Protein AF-A0A1F2TZR6-F1 (afdb_monomer)

Foldseek 3Di:
DLVVLVCVCVVVVLVVVCPPPDQLVSLVVNLVSNLVSLVVVLVVVLVVVVVVPPVPPLVSVLSVLVSLLVSLVVSLVSCVVPPRPDPPVCVVVSVVSSVVSVVSNVVSVVVNVVSVVVVVVVVVD

Structure (mmCIF, N/CA/C/O backbone):
data_AF-A0A1F2TZR6-F1
#
_entry.id   AF-A0A1F2TZR6-F1
#
loop_
_atom_site.group_PDB
_atom_site.id
_atom_site.type_symbol
_atom_site.label_atom_id
_atom_site.label_alt_id
_atom_site.label_comp_id
_atom_site.label_asym_id
_atom_site.label_entity_id
_atom_site.label_seq_id
_atom_site.pdbx_PDB_ins_code
_atom_site.Cartn_x
_atom_site.Cartn_y
_atom_site.Cartn_z
_atom_site.occupancy
_atom_site.B_iso_or_equiv
_atom_site.auth_seq_id
_atom_site.auth_comp_id
_atom_site.auth_asym_id
_atom_site.auth_atom_id
_atom_site.pdbx_PDB_model_num
ATOM 1 N N . MET A 1 1 ? -2.393 16.346 4.009 1.00 80.56 1 MET A N 1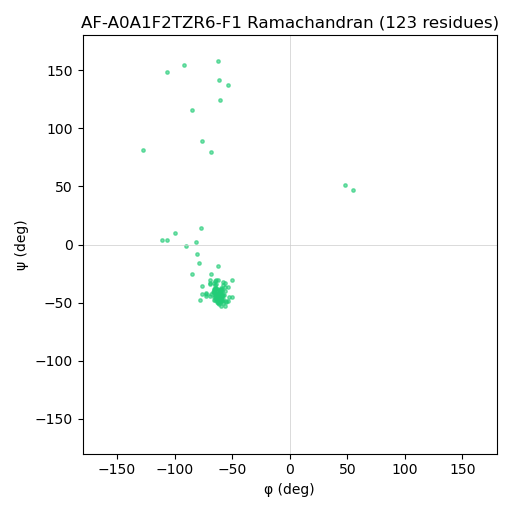
ATOM 2 C CA . MET A 1 1 ? -1.164 15.624 3.607 1.00 80.56 1 MET A CA 1
ATOM 3 C C . MET A 1 1 ? -1.454 14.314 2.885 1.00 80.56 1 MET A C 1
ATOM 5 O O . MET A 1 1 ? -1.081 14.225 1.730 1.00 80.56 1 MET A O 1
ATOM 9 N N . ALA A 1 2 ? -2.162 13.340 3.470 1.00 82.94 2 ALA A N 1
ATOM 10 C CA . ALA A 1 2 ? -2.398 12.038 2.818 1.00 82.94 2 ALA A CA 1
ATOM 11 C C . ALA A 1 2 ? -3.043 12.129 1.413 1.00 82.94 2 ALA A C 1
ATOM 13 O O . ALA A 1 2 ? -2.506 11.599 0.448 1.00 82.94 2 ALA A O 1
ATOM 14 N N . VAL A 1 3 ? -4.137 12.893 1.275 1.00 86.56 3 VAL A N 1
ATOM 15 C CA . VAL A 1 3 ? -4.809 13.144 -0.021 1.00 86.56 3 VAL A CA 1
ATOM 16 C C . VAL A 1 3 ? -3.872 13.806 -1.037 1.00 86.56 3 VAL A C 1
ATOM 18 O O . VAL A 1 3 ? -3.877 13.456 -2.212 1.00 86.56 3 VAL A O 1
ATOM 21 N N . TYR A 1 4 ? -3.022 14.726 -0.577 1.00 90.81 4 TYR A N 1
ATOM 22 C CA . TYR A 1 4 ? -2.055 15.407 -1.436 1.00 90.81 4 TYR A CA 1
ATOM 23 C C . TYR A 1 4 ? -1.020 14.435 -2.017 1.00 90.81 4 TYR A C 1
ATOM 25 O O . TYR A 1 4 ? -0.675 14.550 -3.188 1.00 90.81 4 TYR A O 1
ATOM 33 N N . HIS A 1 5 ? -0.579 13.432 -1.251 1.00 92.31 5 HIS A N 1
ATOM 34 C CA . HIS A 1 5 ? 0.343 12.419 -1.765 1.00 92.31 5 HIS A CA 1
ATOM 35 C C . HIS A 1 5 ? -0.278 11.547 -2.863 1.00 92.31 5 HIS A C 1
ATOM 37 O O . HIS A 1 5 ? 0.420 11.212 -3.814 1.00 92.31 5 HIS A O 1
ATOM 43 N N . PHE A 1 6 ? -1.583 11.258 -2.830 1.00 92.38 6 PHE A N 1
ATOM 44 C CA . PHE A 1 6 ? -2.248 10.593 -3.961 1.00 92.38 6 PHE A CA 1
ATOM 45 C C . PHE A 1 6 ? -2.264 11.453 -5.232 1.00 92.38 6 PHE A C 1
ATOM 47 O O . PHE A 1 6 ? -2.212 10.918 -6.338 1.00 92.38 6 PHE A O 1
ATOM 54 N N . TRP A 1 7 ? -2.318 12.778 -5.081 1.00 93.69 7 TRP A N 1
ATOM 55 C CA . TRP A 1 7 ? -2.347 13.720 -6.199 1.00 93.69 7 TRP A CA 1
ATOM 56 C C . TRP A 1 7 ? -0.956 14.070 -6.747 1.00 93.69 7 TRP A C 1
ATOM 58 O O . TRP A 1 7 ? -0.812 14.406 -7.923 1.00 93.69 7 TRP A O 1
ATOM 68 N N . MET A 1 8 ? 0.078 13.956 -5.911 1.00 93.38 8 MET A N 1
ATOM 69 C CA . MET A 1 8 ? 1.454 14.346 -6.223 1.00 93.38 8 MET A CA 1
ATOM 70 C C . MET A 1 8 ? 1.977 13.776 -7.555 1.00 93.38 8 MET A C 1
ATOM 72 O O . MET A 1 8 ? 2.532 14.554 -8.336 1.00 93.38 8 MET A O 1
ATOM 76 N N . PRO A 1 9 ? 1.770 12.486 -7.893 1.00 94.06 9 PRO A N 1
ATOM 77 C CA . PRO A 1 9 ? 2.292 11.952 -9.145 1.00 94.06 9 PRO A CA 1
ATOM 78 C C . PRO A 1 9 ? 1.685 12.606 -10.391 1.00 94.06 9 PRO A C 1
ATOM 80 O O . PRO A 1 9 ? 2.372 12.741 -11.403 1.00 94.06 9 PRO A O 1
ATOM 83 N N . TYR A 1 10 ? 0.427 13.050 -10.309 1.00 93.75 10 TYR A N 1
ATOM 84 C CA . TYR A 1 10 ? -0.260 13.753 -11.392 1.00 93.75 10 TYR A CA 1
ATOM 85 C C . TYR A 1 10 ? 0.187 15.210 -11.482 1.00 93.75 10 TYR A C 1
ATOM 87 O O . TYR A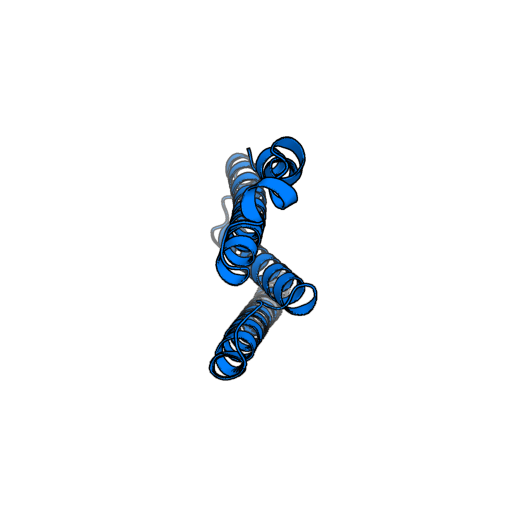 1 10 ? 0.542 15.682 -12.558 1.00 93.75 10 TYR A O 1
ATOM 95 N N . GLN A 1 11 ? 0.227 15.914 -10.347 1.00 95.94 11 GLN A N 1
ATOM 96 C CA . GLN A 1 11 ? 0.605 17.328 -10.294 1.00 95.94 11 GLN A CA 1
ATOM 97 C C . GLN A 1 11 ? 2.023 17.585 -10.816 1.00 95.94 11 GLN A C 1
ATOM 99 O O . GLN A 1 11 ? 2.265 18.597 -11.469 1.00 95.94 11 GLN A O 1
ATOM 104 N N . PHE A 1 12 ? 2.957 16.683 -10.518 1.00 94.88 12 PHE A N 1
ATOM 105 C CA . PHE A 1 12 ? 4.360 16.819 -10.912 1.00 94.88 12 PHE A CA 1
ATOM 106 C C . PHE A 1 12 ? 4.730 15.996 -12.153 1.00 94.88 12 PHE A C 1
ATOM 108 O O . PHE A 1 12 ? 5.916 15.888 -12.466 1.00 94.88 12 PHE A O 1
ATOM 115 N N . ASP A 1 13 ? 3.743 15.418 -12.849 1.00 94.50 13 ASP A N 1
ATOM 116 C CA . ASP A 1 13 ? 3.934 14.603 -14.057 1.00 94.50 13 ASP A CA 1
ATOM 117 C C . ASP A 1 13 ? 5.035 13.537 -13.884 1.00 94.50 13 ASP A C 1
ATOM 119 O O . ASP A 1 13 ? 5.986 13.418 -14.666 1.00 94.50 13 ASP A O 1
ATOM 123 N N . TRP A 1 14 ? 4.933 12.761 -12.800 1.00 95.62 14 TRP A N 1
ATOM 124 C CA . TRP A 1 14 ? 5.928 11.742 -12.452 1.00 95.62 14 TRP A CA 1
ATOM 125 C C . TRP A 1 14 ? 6.130 10.739 -13.579 1.00 95.62 14 TRP A C 1
ATOM 127 O O . TRP A 1 14 ? 7.261 10.332 -13.834 1.00 95.62 14 TRP A O 1
ATOM 137 N N . THR A 1 15 ? 5.057 10.389 -14.292 1.00 91.06 15 THR A N 1
ATOM 138 C CA . THR A 1 15 ? 5.112 9.500 -15.454 1.00 91.06 15 THR A CA 1
ATOM 139 C C . THR A 1 15 ? 6.134 9.987 -16.470 1.00 91.06 15 THR A C 1
ATOM 141 O O . THR A 1 15 ? 6.929 9.191 -16.958 1.00 91.06 15 THR A O 1
ATOM 144 N N . SER A 1 16 ? 6.157 11.288 -16.770 1.00 92.25 16 SER A N 1
ATOM 145 C CA . SER A 1 16 ? 7.114 11.855 -17.712 1.00 92.25 16 SER A CA 1
ATOM 146 C C . SER A 1 16 ? 8.512 12.000 -17.120 1.00 92.25 16 SER A C 1
ATOM 148 O O . SER A 1 16 ? 9.499 11.660 -17.774 1.00 92.25 16 SER A O 1
ATOM 150 N N . LYS A 1 17 ? 8.602 12.469 -15.872 1.00 92.50 17 LYS A N 1
ATOM 151 C CA . LYS A 1 17 ? 9.877 12.750 -15.197 1.00 92.50 17 LYS A CA 1
ATOM 152 C C . LYS A 1 17 ? 10.676 11.493 -14.861 1.00 92.50 17 LYS A C 1
ATOM 154 O O . LYS A 1 17 ? 11.902 11.539 -14.868 1.00 92.50 17 LYS A O 1
ATOM 159 N N . LEU A 1 18 ? 10.006 10.372 -14.610 1.00 93.19 18 LEU A N 1
ATOM 160 C CA . LEU A 1 18 ? 10.649 9.109 -14.249 1.00 93.19 18 LEU A CA 1
ATOM 161 C C . LEU A 1 18 ? 10.987 8.228 -15.459 1.00 93.19 18 LEU A C 1
ATOM 163 O O . LEU A 1 18 ? 11.616 7.189 -15.272 1.00 93.19 18 LEU A O 1
ATOM 167 N N . ARG A 1 19 ? 10.659 8.636 -16.697 1.00 90.25 19 ARG A N 1
ATOM 168 C CA . ARG A 1 19 ? 10.954 7.839 -17.909 1.00 90.25 19 ARG A CA 1
ATOM 169 C C . ARG A 1 19 ? 12.429 7.478 -18.070 1.00 90.25 19 ARG A C 1
ATOM 171 O O . ARG A 1 19 ? 12.733 6.426 -18.616 1.00 90.25 19 ARG A O 1
ATOM 178 N N . ALA A 1 20 ? 13.330 8.351 -17.622 1.00 91.94 20 ALA A N 1
ATOM 179 C CA . ALA A 1 20 ? 14.773 8.129 -17.711 1.00 91.94 20 ALA A CA 1
ATOM 180 C C . ALA A 1 20 ? 15.321 7.207 -16.606 1.00 91.94 20 ALA A C 1
ATOM 182 O O . ALA A 1 20 ? 16.492 6.838 -16.641 1.00 91.94 20 ALA A O 1
ATOM 183 N N . THR A 1 21 ? 14.503 6.849 -15.611 1.00 93.50 21 THR A N 1
ATOM 184 C CA . THR A 1 21 ? 14.910 5.963 -14.515 1.00 93.50 21 THR A CA 1
ATOM 185 C C . THR A 1 21 ? 14.591 4.505 -14.848 1.00 93.50 21 THR A C 1
ATOM 187 O O . THR A 1 21 ? 13.670 4.244 -15.628 1.00 93.50 21 THR A O 1
ATOM 190 N N . PRO A 1 22 ? 15.314 3.530 -14.265 1.00 94.31 22 PRO A N 1
ATOM 191 C CA . PRO A 1 22 ? 14.984 2.123 -14.453 1.00 94.31 22 PRO A CA 1
ATOM 192 C C . PRO A 1 22 ? 13.513 1.843 -14.091 1.00 94.31 22 PRO A C 1
ATOM 194 O O . PRO A 1 22 ? 13.057 2.321 -13.046 1.00 94.31 22 PRO A O 1
ATOM 197 N N . PRO A 1 23 ? 12.769 1.040 -14.878 1.00 93.06 23 PRO A N 1
ATOM 198 C CA . PRO A 1 23 ? 11.336 0.818 -14.660 1.00 93.06 23 PRO A CA 1
ATOM 199 C C . PRO A 1 23 ? 10.979 0.354 -13.244 1.00 93.06 23 PRO A C 1
ATOM 201 O O . PRO A 1 23 ? 9.968 0.779 -12.691 1.00 93.06 23 PRO A O 1
ATOM 204 N N . ALA A 1 24 ? 11.826 -0.476 -12.627 1.00 93.00 24 ALA A N 1
ATOM 205 C CA . ALA A 1 24 ? 11.631 -0.944 -11.255 1.00 93.00 24 ALA A CA 1
ATOM 206 C C . ALA A 1 24 ? 11.721 0.193 -10.221 1.00 93.00 24 ALA A C 1
ATOM 208 O O . ALA A 1 24 ? 10.989 0.188 -9.234 1.00 93.00 24 ALA A O 1
ATOM 209 N N . ILE A 1 25 ? 12.581 1.191 -10.457 1.00 93.62 25 ILE A N 1
ATOM 210 C CA . ILE A 1 25 ? 12.731 2.367 -9.589 1.00 93.62 25 ILE A CA 1
ATOM 211 C C . ILE A 1 25 ? 11.527 3.293 -9.739 1.00 93.62 25 ILE A C 1
ATOM 213 O O . ILE A 1 25 ? 10.966 3.738 -8.735 1.00 93.62 25 ILE A O 1
ATOM 217 N N . ALA A 1 26 ? 11.089 3.538 -10.977 1.00 95.38 26 ALA A N 1
ATOM 218 C CA . ALA A 1 26 ? 9.864 4.286 -11.233 1.00 95.38 26 ALA A CA 1
ATOM 219 C C . ALA A 1 26 ? 8.674 3.619 -10.527 1.00 95.38 26 ALA A C 1
ATOM 221 O O . ALA A 1 26 ? 8.015 4.251 -9.703 1.00 95.38 26 ALA A O 1
ATOM 222 N N . TRP A 1 27 ? 8.471 2.317 -10.755 1.00 95.75 27 TRP A N 1
ATOM 223 C CA . TRP A 1 27 ? 7.440 1.518 -10.091 1.00 95.75 27 TRP A CA 1
ATOM 224 C C . TRP A 1 27 ? 7.518 1.616 -8.563 1.00 95.75 27 TRP A C 1
ATOM 226 O O . TRP A 1 27 ? 6.521 1.918 -7.911 1.00 95.75 27 TRP A O 1
ATOM 236 N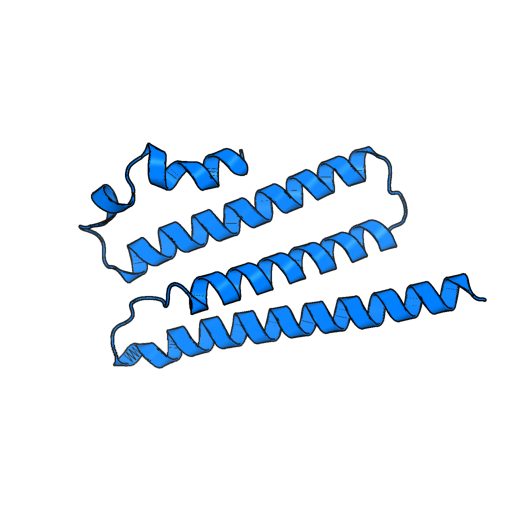 N . GLY A 1 28 ? 8.714 1.436 -7.992 1.00 94.88 28 GLY A N 1
ATOM 237 C CA . GLY A 1 28 ? 8.938 1.520 -6.549 1.00 94.88 28 GLY A CA 1
ATOM 238 C C . GLY A 1 28 ? 8.557 2.884 -5.981 1.00 94.88 28 GLY A C 1
ATOM 239 O O . GLY A 1 28 ? 7.956 2.959 -4.914 1.00 94.88 28 GLY A O 1
ATOM 240 N N . SER A 1 29 ? 8.819 3.957 -6.727 1.00 95.81 29 SER A N 1
ATOM 241 C CA . SER A 1 29 ? 8.483 5.325 -6.322 1.00 95.81 29 SER A CA 1
ATOM 242 C C . SER A 1 29 ? 6.967 5.531 -6.244 1.00 95.81 29 SER A C 1
ATOM 244 O O . SER A 1 29 ? 6.463 6.063 -5.252 1.00 95.81 29 SER A O 1
ATOM 246 N N . PHE A 1 30 ? 6.219 5.053 -7.246 1.00 96.25 30 PHE A N 1
ATOM 247 C CA . PHE A 1 30 ? 4.752 5.082 -7.221 1.00 96.25 30 PHE A CA 1
ATOM 248 C C . PHE A 1 30 ? 4.179 4.200 -6.106 1.00 96.25 30 PHE A C 1
ATOM 250 O O . PHE A 1 30 ? 3.296 4.647 -5.372 1.00 96.25 30 PHE A O 1
ATOM 257 N N . MET A 1 31 ? 4.704 2.985 -5.940 1.00 95.88 31 MET A N 1
ATOM 258 C CA . MET A 1 31 ? 4.250 2.035 -4.925 1.00 95.88 31 MET A CA 1
ATOM 259 C C . MET A 1 31 ? 4.478 2.557 -3.502 1.00 95.88 31 MET A C 1
ATOM 261 O O . MET A 1 31 ? 3.570 2.505 -2.671 1.00 95.88 31 MET A O 1
ATOM 265 N N . ILE A 1 32 ? 5.664 3.103 -3.216 1.00 95.62 32 ILE A N 1
ATOM 266 C CA . ILE A 1 32 ? 5.986 3.696 -1.912 1.00 95.62 32 ILE A CA 1
ATOM 267 C C . ILE A 1 32 ? 5.059 4.874 -1.631 1.00 95.62 32 ILE A C 1
ATOM 269 O O . ILE A 1 32 ? 4.479 4.938 -0.549 1.00 95.62 32 ILE A O 1
ATOM 273 N N . ASN A 1 33 ? 4.869 5.777 -2.597 1.00 96.50 33 ASN A N 1
ATOM 274 C CA . ASN A 1 33 ? 3.971 6.914 -2.418 1.00 96.50 33 ASN A CA 1
ATOM 275 C C . ASN A 1 33 ? 2.521 6.463 -2.170 1.00 96.50 33 ASN A C 1
ATOM 277 O O . ASN A 1 33 ? 1.865 6.987 -1.270 1.00 96.50 33 ASN A O 1
ATOM 281 N N . PHE A 1 34 ? 2.032 5.460 -2.905 1.00 95.56 34 PHE A N 1
ATOM 282 C CA . PHE A 1 34 ? 0.710 4.869 -2.686 1.00 95.56 34 PHE A CA 1
ATOM 283 C C . PHE A 1 34 ? 0.577 4.277 -1.274 1.00 95.56 34 PHE A C 1
ATOM 285 O O . PHE A 1 34 ? -0.322 4.663 -0.525 1.00 95.56 34 PHE A O 1
ATOM 292 N N . CYS A 1 35 ? 1.509 3.407 -0.876 1.00 95.19 35 CYS A N 1
ATOM 293 C CA . CYS A 1 35 ? 1.533 2.774 0.444 1.00 95.19 35 CYS A CA 1
ATOM 294 C C . CYS A 1 35 ? 1.586 3.808 1.575 1.00 95.19 35 CYS A C 1
ATOM 296 O O . CYS A 1 35 ? 0.812 3.737 2.528 1.00 95.19 35 CYS A O 1
ATOM 298 N N . PHE A 1 36 ? 2.468 4.798 1.447 1.00 95.00 36 PHE A N 1
ATOM 299 C CA . PHE A 1 36 ? 2.605 5.884 2.408 1.00 95.00 36 PHE A CA 1
ATOM 300 C C . PHE A 1 36 ? 1.318 6.705 2.527 1.00 95.00 36 PHE A C 1
ATOM 302 O O . PHE A 1 36 ? 0.893 7.029 3.633 1.00 95.00 36 PHE A O 1
ATOM 309 N N . SER A 1 37 ? 0.654 6.990 1.404 1.00 94.44 37 SER A N 1
ATOM 310 C CA . SER A 1 37 ? -0.616 7.719 1.394 1.00 94.44 37 SER A CA 1
ATOM 311 C C . SER A 1 37 ? -1.715 6.953 2.131 1.00 94.44 37 SER A C 1
ATOM 313 O O . SER A 1 37 ? -2.410 7.538 2.961 1.00 94.44 37 SER A O 1
ATOM 315 N N . VAL A 1 38 ? -1.840 5.642 1.886 1.00 93.75 38 VAL A N 1
ATOM 316 C CA . VAL A 1 38 ? -2.791 4.765 2.593 1.00 93.75 38 VAL A CA 1
ATOM 317 C C . VAL A 1 38 ? -2.520 4.772 4.099 1.00 93.75 38 VAL A C 1
ATOM 319 O O . VAL A 1 38 ? -3.436 5.000 4.889 1.00 93.75 38 VAL A O 1
ATOM 322 N N . LEU A 1 39 ? -1.259 4.585 4.502 1.00 93.56 39 LEU A N 1
ATOM 323 C CA . LEU A 1 39 ? -0.871 4.588 5.914 1.00 93.56 39 LEU A CA 1
ATOM 324 C C . LEU A 1 39 ? -1.119 5.946 6.578 1.00 93.56 39 LEU A C 1
ATOM 326 O O . LEU A 1 39 ? -1.592 5.983 7.709 1.00 93.56 39 LEU A O 1
ATOM 330 N N . LEU A 1 40 ? -0.873 7.062 5.885 1.00 92.94 40 LEU A N 1
ATOM 331 C CA . LEU A 1 40 ? -1.180 8.399 6.396 1.00 92.94 40 LEU A CA 1
ATOM 332 C C . LEU A 1 40 ? -2.685 8.631 6.573 1.00 92.94 40 LEU A C 1
ATOM 334 O O . LEU A 1 40 ? -3.079 9.243 7.566 1.00 92.94 40 LEU A O 1
ATOM 338 N N . VAL A 1 41 ? -3.525 8.174 5.634 1.00 92.50 41 VAL A N 1
ATOM 339 C CA . VAL A 1 41 ? -4.990 8.245 5.791 1.00 92.50 41 VAL A CA 1
ATOM 340 C C . VAL A 1 41 ? -5.405 7.465 7.032 1.00 92.50 41 VAL A C 1
ATOM 342 O O . VAL A 1 41 ? -6.149 7.988 7.862 1.00 92.50 41 VAL A O 1
ATOM 345 N N . TRP A 1 42 ? -4.891 6.243 7.187 1.00 92.00 42 TRP A N 1
ATOM 346 C CA . TRP A 1 42 ? -5.231 5.408 8.331 1.00 92.00 42 TRP A CA 1
ATOM 347 C C . TRP A 1 42 ? -4.754 6.014 9.652 1.00 92.00 42 TRP A C 1
ATOM 349 O O . TRP A 1 42 ? -5.528 6.116 10.599 1.00 92.00 42 TRP A O 1
ATOM 359 N N . ALA A 1 43 ? -3.508 6.487 9.709 1.00 88.00 43 ALA A N 1
ATOM 360 C CA . ALA A 1 43 ? -2.955 7.150 10.883 1.00 88.00 43 ALA A CA 1
ATOM 361 C C . ALA A 1 43 ? -3.782 8.383 11.279 1.00 88.00 43 ALA A C 1
ATOM 363 O O . ALA A 1 43 ? -4.114 8.537 12.451 1.00 88.00 43 ALA A O 1
ATOM 364 N N . ALA A 1 44 ? -4.190 9.214 10.314 1.00 88.50 44 ALA A N 1
ATOM 365 C CA . ALA A 1 44 ? -5.060 10.358 10.578 1.00 88.50 44 ALA A CA 1
ATOM 366 C C . ALA A 1 44 ? -6.424 9.924 11.140 1.00 88.50 44 ALA A C 1
ATOM 368 O O . ALA A 1 44 ? -6.887 10.500 12.125 1.00 88.50 44 ALA A O 1
ATOM 369 N N . ALA A 1 45 ? -7.039 8.883 10.567 1.00 87.88 45 ALA A N 1
ATOM 370 C CA . ALA A 1 45 ? -8.279 8.317 11.092 1.00 87.88 45 ALA A CA 1
ATOM 371 C C . ALA A 1 45 ? -8.103 7.830 12.542 1.00 87.88 45 ALA A C 1
ATOM 373 O O . ALA A 1 45 ? -8.934 8.137 13.394 1.00 87.88 45 ALA A O 1
ATOM 374 N N . MET A 1 46 ? -6.991 7.155 12.853 1.00 84.50 46 MET A N 1
ATOM 375 C CA . MET A 1 46 ? -6.675 6.706 14.214 1.00 84.50 46 MET A CA 1
ATOM 376 C C . MET A 1 46 ? -6.503 7.866 15.189 1.00 84.50 46 MET A C 1
ATOM 378 O O . MET A 1 46 ? -7.041 7.818 16.292 1.00 84.50 46 MET A O 1
ATOM 382 N N . THR A 1 47 ? -5.796 8.926 14.795 1.00 84.00 47 THR A N 1
ATOM 383 C CA . THR A 1 47 ? -5.617 10.117 15.636 1.00 84.00 47 THR A CA 1
ATOM 384 C C . THR A 1 47 ? -6.951 10.796 15.938 1.00 84.00 47 THR A C 1
ATOM 386 O O . THR A 1 47 ? -7.201 11.164 17.085 1.00 84.00 47 THR A O 1
ATOM 389 N N . ILE A 1 48 ? -7.828 10.920 14.938 1.00 83.88 48 ILE A N 1
ATOM 390 C CA . ILE A 1 48 ? -9.172 11.484 15.113 1.00 83.88 48 ILE A CA 1
ATOM 391 C C . ILE A 1 48 ? -9.984 10.618 16.083 1.00 83.88 48 ILE A C 1
ATOM 393 O O 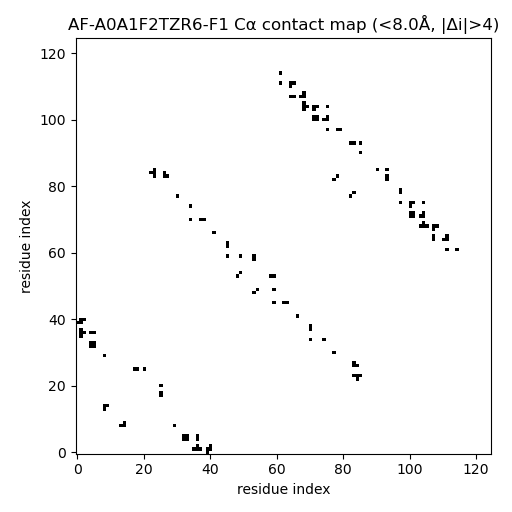. ILE A 1 48 ? -10.535 11.131 17.054 1.00 83.88 48 ILE A O 1
ATOM 397 N N . LEU A 1 49 ? -10.010 9.301 15.875 1.00 80.69 49 LEU A N 1
ATOM 398 C CA . LEU A 1 49 ? -10.721 8.367 16.751 1.00 80.69 49 LEU A CA 1
ATOM 399 C C . LEU A 1 49 ? -10.195 8.384 18.195 1.00 80.69 49 LEU A C 1
ATOM 401 O O . LEU A 1 49 ? -10.983 8.349 19.141 1.00 80.69 49 LEU A O 1
ATOM 405 N N . ALA A 1 50 ? -8.879 8.493 18.380 1.00 76.19 50 ALA A N 1
ATOM 406 C CA . ALA A 1 50 ? -8.267 8.625 19.699 1.00 76.19 50 ALA A CA 1
ATOM 407 C C . ALA A 1 50 ? -8.660 9.943 20.390 1.00 76.19 50 ALA A C 1
ATOM 409 O O . ALA A 1 50 ? -8.936 9.948 21.592 1.00 76.19 50 ALA A O 1
ATOM 410 N N . ALA A 1 51 ? -8.751 11.050 19.642 1.00 79.19 51 ALA A N 1
ATOM 411 C CA . ALA A 1 51 ? -9.189 12.345 20.167 1.00 79.19 51 ALA A CA 1
ATOM 412 C C . ALA A 1 51 ? -10.636 12.308 20.693 1.00 79.19 51 ALA A C 1
ATOM 414 O O . ALA A 1 51 ? -10.947 12.965 21.687 1.00 79.19 51 ALA A O 1
ATOM 415 N N . PHE A 1 52 ? -11.493 11.467 20.106 1.00 79.00 52 PHE A N 1
ATOM 416 C CA . PHE A 1 52 ? -12.853 11.207 20.594 1.00 79.00 52 PHE A CA 1
ATOM 417 C C . PHE A 1 52 ? -12.920 10.268 21.811 1.00 79.00 52 PHE A C 1
ATOM 419 O O . PHE A 1 52 ? -13.999 9.806 22.175 1.00 79.00 52 PHE A O 1
ATOM 426 N N . ARG A 1 53 ? -11.787 10.021 22.487 1.00 66.12 53 ARG A N 1
ATOM 427 C CA . ARG A 1 53 ? -11.700 9.233 23.725 1.00 66.12 53 ARG A CA 1
ATOM 428 C C . ARG A 1 53 ? -12.297 7.835 23.582 1.00 66.12 53 ARG A C 1
ATOM 430 O O . ARG A 1 53 ? -12.989 7.355 24.480 1.00 66.12 53 ARG A O 1
ATOM 437 N N . TRP A 1 54 ? -11.955 7.132 22.502 1.00 61.09 54 TRP A N 1
ATOM 438 C CA . TRP A 1 54 ? -12.082 5.675 22.487 1.00 61.09 54 TRP A CA 1
ATOM 439 C C . TRP A 1 54 ? -11.048 5.086 23.466 1.00 61.09 54 TRP A C 1
ATOM 441 O O . TRP A 1 54 ? -9.951 4.684 23.102 1.00 61.09 54 TRP A O 1
ATOM 451 N N . THR A 1 55 ? -11.371 5.124 24.759 1.00 54.38 55 THR A N 1
ATOM 452 C CA . THR A 1 55 ? -10.475 4.804 25.885 1.00 54.38 55 THR A CA 1
ATOM 453 C C . THR A 1 55 ? -10.349 3.311 26.161 1.00 54.38 55 THR A C 1
ATOM 455 O O . THR A 1 55 ? -9.654 2.912 27.093 1.00 54.38 55 THR A O 1
ATOM 458 N N . LYS A 1 56 ? -11.000 2.462 25.362 1.00 65.06 56 LYS A N 1
ATOM 459 C CA . LYS A 1 56 ? -10.846 1.013 25.475 1.00 65.06 56 LYS A CA 1
ATOM 460 C C . LYS A 1 56 ? -9.626 0.591 24.666 1.00 65.06 56 LYS A C 1
ATOM 462 O O . LYS A 1 56 ? -9.615 0.727 23.445 1.00 65.06 56 LYS A O 1
ATOM 467 N N . GLN A 1 57 ? -8.621 0.064 25.358 1.00 66.12 57 GLN A N 1
ATOM 468 C CA . GLN A 1 57 ? -7.375 -0.464 24.789 1.00 66.12 57 GLN A CA 1
ATOM 469 C C . GLN A 1 57 ? -7.639 -1.463 23.637 1.00 66.12 57 GLN A C 1
ATOM 471 O O . GLN A 1 57 ? -6.906 -1.500 22.646 1.00 66.12 57 GLN A O 1
ATOM 476 N N . ASP A 1 58 ? -8.767 -2.174 23.704 1.00 71.44 58 ASP A N 1
ATOM 477 C CA . ASP A 1 58 ? -9.237 -3.105 22.674 1.00 71.44 58 ASP A CA 1
ATOM 478 C C . ASP A 1 58 ? -9.680 -2.423 21.369 1.00 71.44 58 ASP A C 1
ATOM 480 O O . ASP A 1 58 ? -9.482 -2.978 20.291 1.00 71.44 58 ASP A O 1
ATOM 484 N N . ALA A 1 59 ? -10.239 -1.208 21.423 1.00 74.69 59 ALA A N 1
ATOM 485 C CA . ALA A 1 59 ? -10.739 -0.504 20.237 1.00 74.69 59 ALA A CA 1
ATOM 486 C C . ALA A 1 59 ? -9.595 0.011 19.352 1.00 74.69 59 ALA A C 1
ATOM 488 O O . ALA A 1 59 ? -9.636 -0.139 18.130 1.00 74.69 59 ALA A O 1
ATOM 489 N N . VAL A 1 60 ? -8.547 0.567 19.969 1.00 76.25 60 VAL A N 1
ATOM 490 C CA . VAL A 1 60 ? -7.334 1.009 19.258 1.00 76.25 60 VAL A CA 1
ATOM 491 C C . VAL A 1 60 ? -6.609 -0.188 18.644 1.00 76.25 60 VAL A C 1
ATOM 493 O O . VAL A 1 60 ? -6.180 -0.128 17.489 1.00 76.25 60 VAL A O 1
ATOM 496 N N . THR A 1 61 ? -6.525 -1.297 19.383 1.00 80.94 61 THR A N 1
ATOM 497 C CA . THR A 1 61 ? -5.936 -2.549 18.893 1.00 80.94 61 THR A CA 1
ATOM 498 C C . THR A 1 61 ? -6.712 -3.079 17.691 1.00 80.94 61 THR A C 1
ATOM 500 O O . THR A 1 61 ? -6.125 -3.304 16.633 1.00 80.94 61 THR A O 1
ATOM 503 N N . LEU A 1 62 ? -8.039 -3.196 17.805 1.00 81.94 62 LEU A N 1
ATOM 504 C CA . LEU A 1 62 ? -8.901 -3.673 16.726 1.00 81.94 62 LEU A CA 1
ATOM 505 C C . LEU A 1 62 ? -8.805 -2.781 15.484 1.00 81.94 62 LEU A C 1
ATOM 507 O O . LEU A 1 62 ? -8.647 -3.290 14.377 1.00 81.94 62 LEU A O 1
ATOM 511 N N . CYS A 1 63 ? -8.839 -1.459 15.653 1.00 85.31 63 CYS A N 1
ATOM 512 C CA . CYS A 1 63 ? -8.651 -0.541 14.536 1.00 85.31 63 CYS A CA 1
ATOM 513 C C . CYS A 1 63 ? -7.258 -0.672 13.904 1.00 85.31 63 CYS A C 1
ATOM 515 O O . CYS A 1 63 ? -7.135 -0.650 12.685 1.00 85.31 63 CYS A O 1
ATOM 517 N N . THR A 1 64 ? -6.198 -0.850 14.688 1.00 86.62 64 THR A N 1
ATOM 518 C CA . THR A 1 64 ? -4.852 -1.042 14.129 1.00 86.62 64 THR A CA 1
ATOM 519 C C . THR A 1 64 ? -4.785 -2.316 13.286 1.00 86.62 64 THR A C 1
ATOM 521 O O . THR A 1 64 ? -4.299 -2.282 12.157 1.00 86.62 64 THR A O 1
ATOM 524 N N . VAL A 1 65 ? -5.337 -3.424 13.793 1.00 89.12 65 VAL A N 1
ATOM 525 C CA . VAL A 1 65 ? -5.420 -4.702 13.068 1.00 89.12 65 VAL A CA 1
ATOM 526 C C . VAL A 1 65 ? -6.219 -4.540 11.769 1.00 89.12 65 VAL A C 1
ATOM 528 O O . VAL A 1 65 ? -5.758 -4.978 10.716 1.00 89.12 65 VAL A O 1
ATOM 531 N N . TRP A 1 66 ? -7.365 -3.856 11.812 1.00 91.12 66 TRP A N 1
ATOM 532 C CA . TRP A 1 66 ? -8.159 -3.549 10.619 1.00 91.12 66 TRP A CA 1
ATOM 533 C C . TRP A 1 66 ? -7.393 -2.717 9.594 1.00 91.12 66 TRP A C 1
ATOM 535 O O . TRP A 1 66 ? -7.364 -3.072 8.418 1.00 91.12 66 TRP A O 1
ATOM 545 N N . GLY A 1 67 ? -6.740 -1.643 10.031 1.00 91.88 67 GLY A N 1
ATOM 546 C CA . GLY A 1 67 ? -5.971 -0.769 9.151 1.00 91.88 67 GLY A CA 1
ATOM 547 C C . GLY A 1 67 ? -4.837 -1.470 8.444 1.00 91.88 67 GLY A C 1
ATOM 548 O O . GLY A 1 67 ? -4.666 -1.317 7.236 1.00 91.88 67 GLY A O 1
ATOM 549 N N . MET A 1 68 ? -4.087 -2.275 9.191 1.00 93.62 68 MET A N 1
ATOM 550 C CA . MET A 1 68 ? -3.012 -3.073 8.622 1.00 93.62 68 MET A CA 1
ATOM 551 C C . MET A 1 68 ? -3.552 -4.136 7.661 1.00 93.62 68 MET A C 1
ATOM 553 O O . MET A 1 68 ? -2.974 -4.329 6.594 1.00 93.62 68 MET A O 1
ATOM 557 N N . GLY A 1 69 ? -4.691 -4.763 7.971 1.00 93.56 69 GLY A N 1
ATOM 558 C CA . GLY A 1 69 ? -5.372 -5.672 7.047 1.00 93.56 69 GLY A CA 1
ATOM 559 C C . GLY A 1 69 ? -5.746 -4.995 5.727 1.00 93.56 69 GLY A C 1
ATOM 560 O O . GLY A 1 69 ? -5.379 -5.481 4.658 1.00 93.56 69 GLY A O 1
ATOM 561 N N . VAL A 1 70 ? -6.401 -3.831 5.789 1.00 94.38 70 VAL A N 1
ATOM 562 C CA . VAL A 1 70 ? -6.758 -3.035 4.601 1.00 94.38 70 VAL A CA 1
ATOM 563 C C . VAL A 1 70 ? -5.511 -2.623 3.819 1.00 94.38 70 VAL A C 1
ATOM 565 O O . VAL A 1 70 ? -5.482 -2.767 2.597 1.00 94.38 70 VAL A O 1
ATOM 568 N N . PHE A 1 71 ? -4.463 -2.159 4.505 1.00 96.12 71 PHE A N 1
ATOM 569 C CA . PHE A 1 71 ? 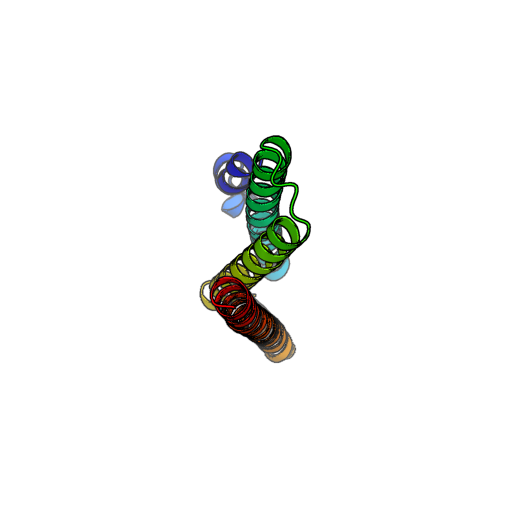-3.189 -1.810 3.880 1.00 96.12 71 PHE A CA 1
ATOM 570 C C . PHE A 1 71 ? -2.618 -2.978 3.069 1.00 96.12 71 PHE A C 1
ATOM 572 O O . PHE A 1 71 ? -2.269 -2.791 1.905 1.00 96.12 71 PHE A O 1
ATOM 579 N N . TRP A 1 72 ? -2.559 -4.182 3.644 1.00 97.19 72 TRP A N 1
ATOM 580 C CA . TRP A 1 72 ? -1.992 -5.344 2.960 1.00 97.19 72 TRP A CA 1
ATOM 581 C C . TRP A 1 72 ? -2.852 -5.829 1.790 1.00 97.19 72 TRP A C 1
ATOM 583 O O . TRP A 1 72 ? -2.300 -6.216 0.761 1.00 97.19 72 TRP A O 1
ATOM 593 N N . VAL A 1 73 ? -4.182 -5.726 1.886 1.00 97.31 73 VAL A N 1
ATOM 594 C CA . VAL A 1 73 ? -5.088 -5.990 0.754 1.00 97.31 73 VAL A CA 1
ATOM 595 C C . VAL A 1 73 ? -4.835 -5.008 -0.391 1.00 97.31 73 VAL A C 1
ATOM 597 O O . VAL A 1 73 ? -4.681 -5.425 -1.538 1.00 97.31 73 VAL A O 1
ATOM 600 N N . LEU A 1 74 ? -4.743 -3.710 -0.093 1.00 97.12 74 LEU A N 1
ATOM 601 C CA . LEU A 1 74 ? -4.455 -2.685 -1.100 1.00 97.12 74 LEU A CA 1
ATOM 602 C C . LEU A 1 74 ? -3.055 -2.853 -1.700 1.00 97.12 74 LEU A C 1
ATOM 604 O O . LEU A 1 74 ? -2.878 -2.674 -2.902 1.00 97.12 74 LEU A O 1
ATOM 608 N N . ASN A 1 75 ? -2.072 -3.229 -0.884 1.00 97.12 75 ASN A N 1
ATOM 609 C CA . ASN A 1 75 ? -0.711 -3.515 -1.321 1.00 97.12 75 ASN A CA 1
ATOM 610 C C . ASN A 1 75 ? -0.674 -4.702 -2.300 1.00 97.12 75 ASN A C 1
ATOM 612 O O . ASN A 1 75 ? -0.129 -4.573 -3.396 1.00 97.12 75 ASN A O 1
ATOM 616 N N . ALA A 1 76 ? -1.306 -5.825 -1.945 1.00 97.44 76 ALA A N 1
ATOM 617 C CA . ALA A 1 76 ? -1.414 -6.989 -2.821 1.00 97.44 76 ALA A CA 1
ATOM 618 C C . ALA A 1 76 ? -2.173 -6.653 -4.115 1.00 97.44 76 ALA A C 1
ATOM 620 O O . ALA A 1 76 ? -1.727 -7.014 -5.201 1.00 97.44 76 ALA A O 1
ATOM 621 N N . GLY A 1 77 ? -3.276 -5.902 -4.013 1.00 97.81 77 GLY A N 1
ATOM 622 C CA . GLY A 1 77 ? -4.042 -5.427 -5.166 1.00 97.81 77 GLY A CA 1
ATOM 623 C C . GLY A 1 77 ? -3.212 -4.549 -6.102 1.00 97.81 77 GLY A C 1
ATOM 624 O O . GLY A 1 77 ? -3.230 -4.759 -7.312 1.00 97.81 77 GLY A O 1
ATOM 625 N N . TYR A 1 78 ? -2.420 -3.623 -5.556 1.00 96.88 78 TYR A N 1
ATOM 626 C CA . TYR A 1 78 ? -1.506 -2.803 -6.350 1.00 96.88 78 TYR A CA 1
ATOM 627 C C . TYR A 1 78 ? -0.482 -3.670 -7.088 1.00 96.88 78 TYR A C 1
ATOM 629 O O . TYR A 1 78 ? -0.315 -3.516 -8.293 1.00 96.88 78 TYR A O 1
ATOM 637 N N . GLN A 1 79 ? 0.171 -4.607 -6.392 1.00 96.56 79 GLN A N 1
ATOM 638 C CA . GLN A 1 79 ? 1.165 -5.498 -7.001 1.00 96.56 79 GLN A CA 1
ATOM 639 C C . GLN A 1 79 ? 0.563 -6.426 -8.068 1.00 96.56 79 GLN A C 1
ATOM 641 O O . GLN A 1 79 ? 1.230 -6.738 -9.050 1.00 96.56 79 GLN A O 1
ATOM 646 N N . ALA A 1 80 ? -0.689 -6.860 -7.898 1.00 96.69 80 ALA A N 1
ATOM 647 C CA . ALA A 1 80 ? -1.386 -7.696 -8.871 1.00 96.69 80 ALA A CA 1
ATOM 648 C C . ALA A 1 80 ? -1.790 -6.915 -10.134 1.00 96.69 80 ALA A C 1
ATOM 650 O O . ALA A 1 80 ? -1.651 -7.429 -11.243 1.00 96.69 80 ALA A O 1
ATOM 651 N N . LEU A 1 81 ? -2.274 -5.678 -9.975 1.00 96.88 81 LEU A N 1
ATOM 652 C CA . LEU A 1 81 ? -2.685 -4.813 -11.088 1.00 96.88 81 LEU A CA 1
ATOM 653 C C . LEU A 1 81 ? -1.492 -4.206 -11.830 1.00 96.88 81 LEU A C 1
ATOM 655 O O . LEU A 1 81 ? -1.526 -4.052 -13.049 1.00 96.88 81 LEU A O 1
ATOM 659 N N . PHE A 1 82 ? -0.432 -3.882 -11.095 1.00 95.31 82 PHE A N 1
ATOM 660 C CA . PHE A 1 82 ? 0.794 -3.291 -11.609 1.00 95.31 82 PHE A CA 1
ATOM 661 C C . PHE A 1 82 ? 1.983 -4.138 -11.141 1.00 95.31 82 PHE A C 1
ATOM 663 O O . PHE A 1 82 ? 2.629 -3.787 -10.153 1.00 95.31 82 PHE A O 1
ATOM 670 N N . PRO A 1 83 ? 2.293 -5.257 -11.816 1.00 94.25 83 PRO A N 1
ATOM 671 C CA . PRO A 1 83 ? 3.424 -6.100 -11.444 1.00 94.25 83 PRO A CA 1
ATOM 672 C C . PRO A 1 83 ? 4.746 -5.338 -11.538 1.00 94.25 83 PRO A C 1
ATOM 674 O O . PRO A 1 83 ? 4.960 -4.561 -12.472 1.00 94.25 83 PRO A O 1
ATOM 677 N N . MET A 1 84 ? 5.654 -5.579 -10.589 1.00 94.19 84 MET A N 1
ATOM 678 C CA . MET A 1 84 ? 6.974 -4.953 -10.608 1.00 94.19 84 MET A CA 1
ATOM 679 C C . MET A 1 84 ? 7.729 -5.359 -11.890 1.00 94.19 84 MET A C 1
ATOM 681 O O . MET A 1 84 ? 7.906 -6.557 -12.136 1.00 94.19 84 MET A O 1
ATOM 685 N N . PRO A 1 85 ? 8.205 -4.396 -12.702 1.00 93.69 85 PRO A N 1
ATOM 686 C CA . PRO A 1 85 ? 8.923 -4.690 -13.936 1.00 93.69 85 PRO A CA 1
ATOM 687 C C . PRO A 1 85 ? 10.358 -5.126 -13.611 1.00 93.69 85 PRO A C 1
ATOM 689 O O . PRO A 1 85 ? 11.273 -4.308 -13.516 1.00 93.69 85 PRO A O 1
ATOM 692 N N . LEU A 1 86 ? 10.538 -6.430 -13.407 1.00 92.88 86 LEU A N 1
ATOM 693 C CA . LEU A 1 86 ? 11.824 -7.069 -13.129 1.00 92.88 86 LEU A CA 1
ATOM 694 C C . LEU A 1 86 ? 12.322 -7.867 -14.345 1.00 92.88 86 LEU A C 1
ATOM 696 O O . LEU A 1 86 ? 11.502 -8.432 -15.075 1.00 92.88 86 LEU A O 1
ATOM 700 N N . PRO A 1 87 ? 13.649 -7.967 -14.555 1.00 92.69 87 PRO A N 1
ATOM 701 C CA . PRO A 1 87 ? 14.211 -8.879 -15.548 1.00 92.69 87 PRO A CA 1
ATOM 702 C C . PRO A 1 87 ? 13.893 -10.346 -15.210 1.00 92.69 87 PRO A C 1
ATOM 704 O O . PRO A 1 87 ? 13.586 -10.684 -14.065 1.00 92.69 87 PRO A O 1
ATOM 707 N N . GLU A 1 88 ? 13.943 -11.230 -16.214 1.00 91.81 88 GLU A N 1
ATOM 708 C CA . GLU A 1 88 ? 13.439 -12.610 -16.102 1.00 91.81 88 GLU A CA 1
ATOM 709 C C . GLU A 1 88 ? 14.064 -13.407 -14.956 1.00 91.81 88 GLU A C 1
ATOM 711 O O . GLU A 1 88 ? 13.354 -14.095 -14.220 1.00 91.81 88 GLU A O 1
ATOM 716 N N . ASN A 1 89 ? 15.367 -13.233 -14.742 1.00 94.38 89 ASN A N 1
ATOM 717 C CA . ASN A 1 89 ? 16.122 -13.856 -13.657 1.00 94.38 89 ASN A CA 1
ATOM 718 C C . ASN A 1 89 ? 15.652 -13.435 -12.251 1.00 94.38 89 ASN A C 1
ATOM 720 O O . ASN A 1 89 ? 15.953 -14.123 -11.281 1.00 94.38 89 ASN A O 1
ATOM 724 N N . LEU A 1 90 ? 14.913 -12.328 -12.130 1.00 94.56 90 LEU A N 1
ATOM 725 C CA . LEU A 1 90 ? 14.385 -11.801 -10.870 1.00 94.56 90 LEU A CA 1
ATOM 726 C C . LEU A 1 90 ? 12.858 -11.913 -10.758 1.00 94.56 90 LEU A C 1
ATOM 728 O O . LEU A 1 90 ? 12.296 -11.481 -9.753 1.00 94.56 90 LEU A O 1
ATOM 732 N N . ARG A 1 91 ? 12.154 -12.529 -11.719 1.00 92.12 91 ARG A N 1
ATOM 733 C CA . ARG A 1 91 ? 10.680 -12.658 -11.660 1.00 92.12 91 ARG A CA 1
ATOM 734 C C . ARG A 1 91 ? 10.190 -13.379 -10.405 1.00 92.12 91 ARG A C 1
ATOM 736 O O . ARG A 1 91 ? 9.129 -13.038 -9.889 1.00 92.12 91 ARG A O 1
ATOM 743 N N . ALA A 1 92 ? 10.973 -14.324 -9.885 1.00 94.44 92 ALA A N 1
ATOM 744 C CA . ALA A 1 92 ? 10.673 -15.006 -8.628 1.00 94.44 92 ALA A CA 1
ATOM 745 C C . ALA A 1 92 ? 10.542 -14.028 -7.445 1.00 94.44 92 ALA A C 1
ATOM 747 O O . ALA A 1 92 ? 9.689 -14.227 -6.585 1.00 94.44 92 ALA A O 1
ATOM 748 N N . VAL A 1 93 ? 11.322 -12.940 -7.432 1.00 93.81 93 VAL A N 1
ATOM 749 C CA . VAL A 1 93 ? 11.245 -11.901 -6.394 1.00 93.81 93 VAL A CA 1
ATOM 750 C C . VAL A 1 93 ? 9.897 -11.185 -6.446 1.00 93.81 93 VAL A C 1
ATOM 752 O O . VAL A 1 93 ? 9.269 -10.999 -5.409 1.00 93.81 93 VAL A O 1
ATOM 755 N N . GLY A 1 94 ? 9.411 -10.840 -7.641 1.00 92.88 94 GLY A N 1
ATOM 756 C CA . GLY A 1 94 ? 8.095 -10.215 -7.805 1.00 92.88 94 GLY A CA 1
ATOM 7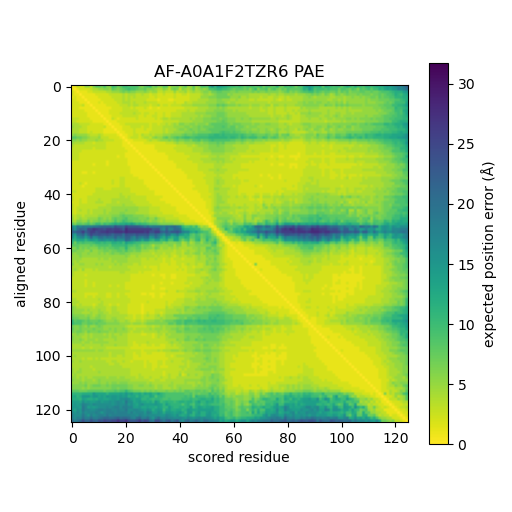57 C C . GLY A 1 94 ? 6.963 -11.096 -7.267 1.00 92.88 94 GLY A C 1
ATOM 758 O O . GLY A 1 94 ? 6.113 -10.626 -6.512 1.00 92.88 94 GLY A O 1
ATOM 759 N N . TRP A 1 95 ? 6.996 -12.396 -7.576 1.00 94.25 95 TRP A N 1
ATOM 760 C CA . TRP A 1 95 ? 6.024 -13.356 -7.043 1.00 94.25 95 TRP A CA 1
ATOM 761 C C . TRP A 1 95 ? 6.133 -13.540 -5.535 1.00 94.25 95 TRP A C 1
ATOM 763 O O . TRP A 1 95 ? 5.111 -13.634 -4.860 1.00 94.25 95 TRP A O 1
ATOM 773 N N . PHE A 1 96 ? 7.352 -13.561 -5.000 1.00 96.38 96 PHE A N 1
ATOM 774 C CA . PHE A 1 96 ? 7.575 -13.639 -3.563 1.00 96.38 96 PHE A CA 1
ATOM 775 C C . PHE A 1 96 ? 6.989 -12.423 -2.834 1.00 96.38 96 PHE A C 1
ATOM 777 O O . PHE A 1 96 ? 6.303 -12.596 -1.831 1.00 96.38 96 PHE A O 1
ATOM 784 N N . LEU A 1 97 ? 7.193 -11.208 -3.352 1.00 93.44 97 LEU A N 1
ATOM 785 C CA . LEU A 1 97 ? 6.656 -9.978 -2.757 1.00 93.44 97 LEU A CA 1
ATOM 786 C C . LEU A 1 97 ? 5.123 -9.945 -2.765 1.00 93.44 97 LEU A C 1
ATOM 788 O O . LEU A 1 97 ? 4.510 -9.586 -1.755 1.00 93.44 97 LEU A O 1
ATOM 792 N N . LEU A 1 98 ? 4.500 -10.362 -3.870 1.00 96.06 98 LEU A N 1
ATOM 793 C CA . LEU A 1 98 ? 3.045 -10.476 -3.950 1.00 96.06 98 LEU A CA 1
ATOM 794 C C . LEU A 1 98 ? 2.527 -11.567 -3.005 1.00 96.06 98 LEU A C 1
ATOM 796 O O . LEU A 1 98 ? 1.593 -11.328 -2.242 1.00 96.06 98 LEU A O 1
ATOM 800 N N . GLY A 1 99 ? 3.150 -12.748 -3.022 1.00 95.94 99 GLY A N 1
ATOM 801 C CA . GLY A 1 99 ? 2.787 -13.868 -2.156 1.00 95.94 99 GLY A CA 1
ATOM 802 C C . GLY A 1 99 ? 2.900 -13.513 -0.675 1.00 95.94 99 GLY A C 1
ATOM 803 O O . GLY A 1 99 ? 2.004 -13.829 0.104 1.00 95.94 99 GLY A O 1
ATOM 804 N N . PHE A 1 100 ? 3.948 -12.779 -0.297 1.00 96.38 100 PHE A N 1
ATOM 805 C CA . PHE A 1 100 ? 4.113 -12.235 1.044 1.00 96.38 100 PHE A CA 1
ATOM 806 C C . PHE A 1 100 ? 2.976 -11.274 1.409 1.00 96.38 100 PHE A C 1
ATOM 808 O O . PHE A 1 100 ? 2.353 -11.445 2.454 1.00 96.38 100 PHE A O 1
ATOM 815 N N . ALA A 1 101 ? 2.645 -10.312 0.541 1.00 96.00 101 ALA A N 1
ATOM 816 C CA . ALA A 1 101 ? 1.554 -9.373 0.798 1.00 96.00 101 ALA A CA 1
ATOM 817 C C . ALA A 1 101 ? 0.197 -10.083 0.965 1.00 96.00 101 ALA A C 1
ATOM 819 O O . ALA A 1 101 ? -0.555 -9.763 1.886 1.00 96.00 101 ALA A O 1
ATOM 820 N N . VAL A 1 102 ? -0.092 -11.087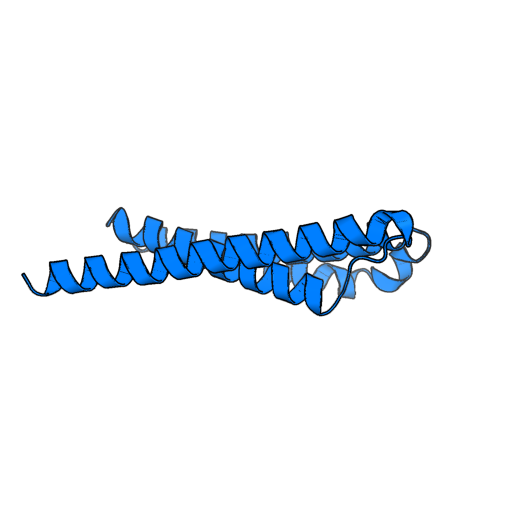 0.128 1.00 97.62 102 VAL A N 1
ATOM 821 C CA . VAL A 1 102 ? -1.306 -11.917 0.223 1.00 97.62 102 VAL A CA 1
ATOM 822 C C . VAL A 1 102 ? -1.336 -12.714 1.525 1.00 97.62 102 VAL A C 1
ATOM 824 O O . VAL A 1 102 ? -2.354 -12.716 2.216 1.00 97.62 102 VAL A O 1
ATOM 827 N N . LEU A 1 103 ? -0.227 -13.363 1.890 1.00 97.69 103 LEU A N 1
ATOM 828 C CA . LEU A 1 103 ? -0.123 -14.124 3.134 1.00 97.69 103 LEU A CA 1
ATOM 829 C C . LEU A 1 103 ? -0.377 -13.228 4.349 1.00 97.69 103 LEU A C 1
ATOM 831 O O . LEU A 1 103 ? -1.166 -13.579 5.222 1.00 97.69 103 LEU A O 1
ATOM 835 N N . VAL A 1 104 ? 0.256 -12.056 4.403 1.00 96.25 104 VAL A N 1
ATOM 836 C CA . VAL A 1 104 ? 0.084 -11.134 5.529 1.00 96.25 104 VAL A CA 1
ATOM 837 C C . VAL A 1 104 ? -1.344 -10.578 5.569 1.00 96.25 104 VAL A C 1
ATOM 839 O O . VAL A 1 104 ? -1.941 -10.542 6.644 1.00 96.25 104 VAL A O 1
ATOM 842 N N . ALA A 1 105 ? -1.940 -10.230 4.423 1.00 95.50 105 ALA A N 1
ATOM 843 C CA . ALA A 1 105 ? -3.350 -9.838 4.350 1.00 95.50 105 ALA A CA 1
ATOM 844 C C . ALA A 1 105 ? -4.278 -10.932 4.907 1.00 95.50 105 ALA A C 1
ATOM 846 O O . ALA A 1 105 ? -5.180 -10.640 5.694 1.00 95.50 105 ALA A O 1
ATOM 847 N N . PHE A 1 106 ? -4.023 -12.196 4.554 1.00 95.62 106 PHE A N 1
ATOM 848 C CA . PHE A 1 106 ? -4.764 -13.342 5.077 1.00 95.62 106 PHE A CA 1
ATOM 849 C C . PHE A 1 106 ? -4.623 -13.475 6.600 1.00 95.62 106 PHE A C 1
ATOM 851 O O . PHE A 1 106 ? -5.627 -13.634 7.294 1.00 95.62 106 PHE A O 1
ATOM 858 N N . LEU A 1 107 ? -3.410 -13.341 7.145 1.00 95.62 107 LEU A N 1
ATOM 859 C CA . LEU A 1 107 ? -3.182 -13.395 8.593 1.00 95.62 107 LEU A CA 1
ATOM 860 C C . LEU A 1 107 ? -3.942 -12.290 9.342 1.00 95.62 107 LEU A C 1
ATOM 862 O O . LEU A 1 107 ? -4.539 -12.557 10.385 1.00 95.62 107 LEU A O 1
ATOM 866 N N . TYR A 1 108 ? -3.987 -11.070 8.797 1.00 94.19 108 TYR A N 1
ATOM 867 C CA . TYR A 1 108 ? -4.801 -9.993 9.367 1.00 94.19 108 TYR A CA 1
ATOM 868 C C . TYR A 1 108 ? -6.301 -10.290 9.289 1.00 94.19 108 TYR A C 1
ATOM 870 O O . TYR A 1 108 ? -7.011 -10.051 10.264 1.00 94.19 108 TYR A O 1
ATOM 878 N N . ALA A 1 109 ? -6.792 -10.857 8.183 1.00 91.44 109 ALA A N 1
ATOM 879 C CA . ALA A 1 109 ? -8.193 -11.261 8.063 1.00 91.44 109 ALA A CA 1
ATOM 880 C C . ALA A 1 109 ? -8.578 -12.320 9.113 1.00 91.44 109 ALA A C 1
ATOM 882 O O . ALA A 1 109 ? -9.630 -12.212 9.746 1.00 91.44 109 ALA A O 1
ATOM 883 N N . VAL A 1 110 ? -7.700 -13.299 9.361 1.00 91.38 110 VAL A N 1
ATOM 884 C CA . VAL A 1 110 ? -7.882 -14.293 10.431 1.00 91.38 110 VAL A CA 1
ATOM 885 C C . VAL A 1 110 ? -7.897 -13.622 11.805 1.00 91.38 110 VAL A C 1
ATOM 887 O O . VAL A 1 110 ? -8.800 -13.885 12.597 1.00 91.38 110 VAL A O 1
ATOM 890 N N . ALA A 1 111 ? -6.949 -12.724 12.088 1.00 89.25 111 ALA A N 1
ATOM 891 C CA . ALA A 1 111 ? -6.895 -12.004 13.361 1.00 89.25 111 ALA A CA 1
ATOM 892 C C . ALA A 1 111 ? -8.175 -11.191 13.625 1.00 89.25 111 ALA A C 1
ATOM 894 O O . ALA A 1 111 ? -8.697 -11.200 14.740 1.00 89.25 111 ALA A O 1
ATOM 895 N N . ILE A 1 112 ? -8.721 -10.545 12.592 1.00 89.44 112 ILE A N 1
ATOM 896 C CA . ILE A 1 112 ? -9.998 -9.825 12.651 1.00 89.44 112 ILE A CA 1
ATOM 897 C C . ILE A 1 112 ? -11.149 -10.786 12.957 1.00 89.44 112 ILE A C 1
ATOM 899 O O . ILE A 1 112 ? -11.928 -10.528 13.873 1.00 89.44 112 ILE A O 1
ATOM 903 N N . ALA A 1 113 ? -11.253 -11.900 12.228 1.00 88.50 113 ALA A N 1
ATOM 904 C CA . ALA A 1 113 ? -12.321 -12.879 12.421 1.00 88.50 113 ALA A CA 1
ATOM 905 C C . ALA A 1 113 ? -12.310 -13.467 13.843 1.00 88.50 113 ALA A C 1
ATOM 907 O O . ALA A 1 113 ? -13.351 -13.543 14.500 1.00 88.50 113 ALA A O 1
ATOM 908 N N . VAL A 1 114 ? -11.123 -13.816 14.350 1.00 86.75 114 VAL A N 1
ATOM 909 C CA . VAL A 1 114 ? -10.942 -14.305 15.722 1.00 86.75 114 VAL A CA 1
ATOM 910 C C . VAL A 1 114 ? -11.286 -13.212 16.736 1.00 86.75 114 VAL A C 1
ATOM 912 O O . VAL A 1 114 ? -12.076 -13.462 17.646 1.00 86.75 114 VAL A O 1
ATOM 915 N N . GLY A 1 115 ? -10.776 -11.990 16.561 1.00 81.38 115 GLY A N 1
ATOM 916 C CA . GLY A 1 115 ? -11.049 -10.865 17.460 1.00 81.38 115 GLY A CA 1
ATOM 917 C C . GLY A 1 115 ? -12.540 -10.533 17.575 1.00 81.38 115 GLY A C 1
ATOM 918 O O . GLY A 1 115 ? -13.056 -10.381 18.682 1.00 81.38 115 GLY A O 1
ATOM 919 N N . LEU A 1 116 ? -13.262 -10.507 16.449 1.00 79.25 116 LEU A N 1
ATOM 920 C CA . LEU A 1 116 ? -14.714 -10.299 16.423 1.00 79.25 116 LEU A CA 1
ATOM 921 C C . LEU A 1 116 ? -15.471 -11.418 17.152 1.00 79.25 116 LEU A C 1
ATOM 923 O O . LEU A 1 116 ? -16.432 -11.146 17.875 1.00 79.25 116 LEU A O 1
ATOM 927 N N . SER A 1 117 ? -15.024 -12.670 17.008 1.00 77.44 117 SER A N 1
ATOM 928 C CA . SER A 1 117 ? -15.647 -13.811 17.687 1.00 77.44 117 SER A CA 1
ATOM 929 C C . SER A 1 117 ? -15.504 -13.741 19.213 1.00 77.44 117 SER A C 1
ATOM 931 O O . SER A 1 117 ? -16.453 -14.054 19.933 1.00 77.44 117 SER A O 1
ATOM 933 N N . THR A 1 118 ? -14.361 -13.264 19.715 1.00 75.81 118 THR A N 1
ATOM 934 C CA . THR A 1 118 ? -14.107 -13.096 21.153 1.00 75.81 118 THR A CA 1
ATOM 935 C C . THR A 1 118 ? -14.963 -11.980 21.747 1.00 75.81 118 THR A C 1
ATOM 937 O O . THR A 1 118 ? -15.581 -12.178 22.792 1.00 75.81 118 THR A O 1
ATOM 940 N N . ILE A 1 119 ? -15.067 -10.837 21.056 1.00 71.75 119 ILE A N 1
ATOM 941 C CA . ILE A 1 119 ? -15.909 -9.708 21.488 1.00 71.75 119 ILE A CA 1
ATOM 942 C C . ILE A 1 119 ? -17.384 -10.126 21.557 1.00 71.75 119 ILE A C 1
ATOM 944 O O . ILE A 1 119 ? -18.063 -9.828 22.537 1.00 71.75 119 ILE A O 1
ATOM 948 N N . SER A 1 120 ? -17.870 -10.864 20.553 1.00 69.75 120 SER A N 1
ATOM 949 C CA . SER A 1 120 ? -19.251 -11.366 20.523 1.00 69.75 120 SER A CA 1
ATOM 950 C C . SER A 1 120 ? -19.566 -12.299 21.699 1.00 69.75 120 SER A C 1
ATOM 952 O O . SER A 1 120 ? -20.638 -12.210 22.292 1.00 69.75 120 SER A O 1
ATOM 954 N N . ARG A 1 121 ? -18.627 -13.167 22.100 1.00 74.31 121 ARG A N 1
ATOM 955 C CA . ARG A 1 121 ? -18.816 -14.053 23.263 1.00 74.31 121 ARG A CA 1
ATOM 956 C C . ARG A 1 121 ? -18.855 -13.285 24.583 1.00 74.31 121 ARG A C 1
ATOM 958 O O . ARG A 1 121 ? -19.719 -13.572 25.398 1.00 74.31 121 ARG A O 1
ATOM 965 N N . ALA A 1 122 ? -17.973 -12.303 24.765 1.00 68.62 122 ALA A N 1
ATOM 966 C CA . ALA A 1 122 ? -17.920 -11.490 25.982 1.00 68.62 122 ALA A CA 1
ATOM 967 C C . ALA A 1 122 ? -19.142 -10.569 26.161 1.00 68.62 122 ALA A C 1
ATOM 969 O O . ALA A 1 122 ? -19.468 -10.194 27.279 1.00 68.62 122 ALA A O 1
ATOM 970 N N . ALA A 1 123 ? -19.822 -10.191 25.073 1.00 68.81 123 ALA A N 1
ATOM 971 C CA . ALA A 1 123 ? -21.043 -9.386 25.137 1.00 68.81 123 ALA A CA 1
ATOM 972 C C . ALA A 1 123 ? -22.305 -10.197 25.502 1.00 68.81 123 ALA A C 1
ATOM 974 O O . ALA A 1 123 ? -23.320 -9.602 25.851 1.00 68.81 123 A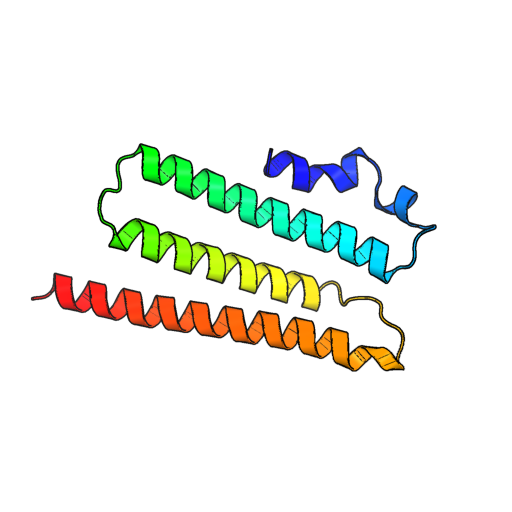LA A O 1
ATOM 975 N N . ASN A 1 124 ? -22.249 -11.530 25.395 1.00 72.50 124 ASN A N 1
ATOM 976 C CA . ASN A 1 124 ? -23.374 -12.444 25.630 1.00 72.50 124 ASN A CA 1
ATOM 977 C C . ASN A 1 124 ? -23.253 -13.241 26.948 1.00 72.50 124 ASN A C 1
ATOM 979 O O . ASN A 1 124 ? -24.077 -14.122 27.196 1.00 72.50 124 ASN A O 1
ATOM 983 N N . SER A 1 125 ? -22.221 -12.972 27.754 1.00 64.12 125 SER A N 1
ATOM 984 C CA . SER A 1 125 ? -21.987 -13.537 29.094 1.00 64.12 125 SER A CA 1
ATOM 985 C C . SER A 1 125 ? -22.325 -12.526 30.178 1.00 64.12 125 SER A C 1
ATOM 987 O O . SER A 1 125 ? -22.952 -12.927 31.178 1.00 64.12 125 SER A O 1
#

Nearest PDB structures (foldseek):
  8xyv-assembly1_A  TM=3.986E-01  e=1.290E+00  synthetic construct

pLDDT: mean 89.06, std 9.32, range [54.38, 97.81]

Secondary structure (DSSP, 8-state):
-HHHHHHHHHHTTHHHHTTTS-HHHHHHHHHHHHHHHHHHHHHHHHHHHHHTT---HHHHHHHHHHHHHHHHHHHHHHHHHS-----GGGHHHHHHHHHHHHHHHHHHHHHHHHHHHHHHHHH--

Mean predicted aligned error: 5.3 Å

Solvent-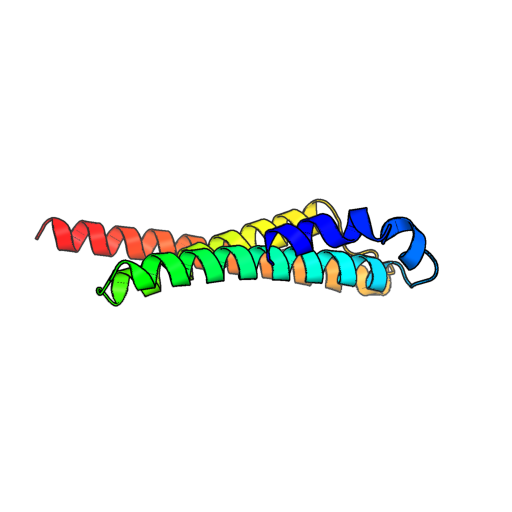accessible surface area (backbone atoms only — not comparable to full-atom values): 6785 Å² total; per-residue (Å²): 108,34,72,52,46,70,44,43,50,66,78,67,41,39,76,70,71,35,64,87,45,59,64,45,56,41,50,47,53,54,49,50,43,52,54,51,22,54,50,42,47,47,50,51,53,49,52,54,49,51,72,71,59,62,78,49,73,65,57,58,50,50,50,49,48,50,46,53,23,52,49,25,47,52,49,28,50,47,40,70,76,53,60,72,64,58,61,79,95,45,43,67,56,48,52,48,55,39,52,49,28,46,51,52,21,50,53,32,51,50,52,49,56,54,50,54,52,52,54,56,53,66,76,75,109

Sequence (125 aa):
MAVYHFWMPYQFDWTSKLRATPPAIAWGSFMINFCFSVLLVWAAAMTILAAFRWTKQDAVTLCTVWGMGVFWVLNAGYQALFPMPLPENLRAVGWFLLGFAVLVAFLYAVAIAVGLSTISRAANS

Radius of gyration: 18.18 Å; Cα contacts (8 Å, |Δi|>4): 76; chains: 1; bounding box: 40×32×47 Å